Protein AF-A0A957L4A1-F1 (afdb_monomer_lite)

Secondary structure (DSSP, 8-state):
-PPPPP-EEEEES-S---TT-TTS-BTTB--SSPPPEEETS-TTTSEEE-GGGGG-SSSSSS-SSEEEEE--

Structure (mmCIF, N/CA/C/O backbone):
data_AF-A0A957L4A1-F1
#
_entry.id   AF-A0A957L4A1-F1
#
loop_
_atom_site.group_PDB
_atom_site.id
_atom_site.type_symbol
_atom_site.label_atom_id
_atom_site.label_alt_id
_atom_site.label_comp_id
_atom_site.label_asym_id
_atom_site.label_entity_id
_atom_site.label_seq_id
_atom_site.pdbx_PDB_ins_code
_atom_site.Cartn_x
_atom_site.Cartn_y
_atom_site.Cartn_z
_atom_site.occupancy
_atom_site.B_iso_or_equiv
_atom_site.auth_seq_id
_atom_site.auth_comp_id
_atom_site.auth_asym_id
_atom_site.auth_atom_id
_atom_site.pdbx_PDB_model_num
ATOM 1 N N . ALA A 1 1 ? -29.962 12.616 1.235 1.00 49.34 1 ALA A N 1
ATOM 2 C CA . ALA A 1 1 ? -29.433 11.364 1.806 1.00 49.34 1 ALA A CA 1
ATOM 3 C C . ALA A 1 1 ? -27.976 11.272 1.387 1.00 49.34 1 ALA A C 1
ATOM 5 O O . ALA A 1 1 ? -27.721 11.320 0.191 1.00 49.34 1 ALA A O 1
ATOM 6 N N . GLY A 1 2 ? -27.036 11.300 2.335 1.00 71.31 2 GLY A N 1
ATOM 7 C CA . GLY A 1 2 ? -25.614 11.161 2.012 1.00 71.31 2 GLY A CA 1
ATOM 8 C C . GLY A 1 2 ? -25.332 9.733 1.555 1.00 71.31 2 GLY A C 1
ATOM 9 O O . GLY A 1 2 ? -25.898 8.797 2.117 1.00 71.31 2 GLY A O 1
ATOM 10 N N . PHE A 1 3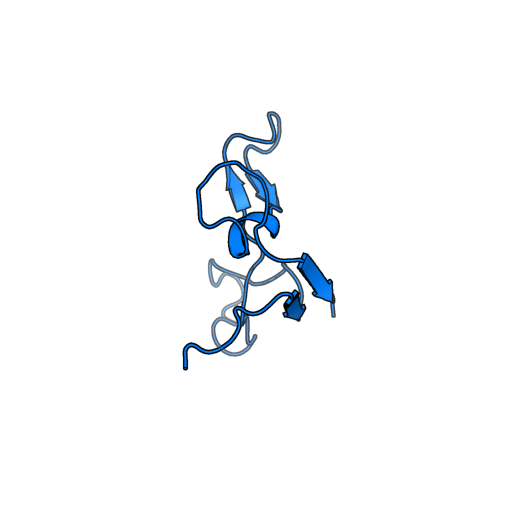 ? -24.518 9.570 0.515 1.00 75.81 3 PHE A N 1
ATOM 11 C CA . PHE A 1 3 ? -24.037 8.252 0.112 1.00 75.81 3 PHE A CA 1
ATOM 12 C C . PHE A 1 3 ? -23.248 7.620 1.268 1.00 75.81 3 PHE A C 1
ATOM 14 O O . PHE A 1 3 ? -22.562 8.327 2.007 1.00 75.81 3 PHE A O 1
ATOM 21 N N . ALA A 1 4 ? -23.365 6.302 1.439 1.00 86.25 4 ALA A N 1
ATOM 22 C CA . ALA A 1 4 ? -22.511 5.574 2.370 1.00 86.25 4 ALA A CA 1
ATOM 23 C C . ALA A 1 4 ? -21.050 5.673 1.905 1.00 86.25 4 ALA A C 1
ATOM 25 O O . ALA A 1 4 ? -20.780 5.584 0.704 1.00 86.25 4 ALA A O 1
ATOM 26 N N . ALA A 1 5 ? -20.125 5.869 2.846 1.00 88.38 5 ALA A N 1
ATOM 27 C CA . ALA A 1 5 ? -18.701 5.877 2.537 1.00 88.38 5 ALA A CA 1
ATOM 28 C C . ALA A 1 5 ? -18.261 4.486 2.033 1.00 88.38 5 ALA A C 1
ATOM 30 O O . ALA A 1 5 ? -18.755 3.474 2.545 1.00 88.38 5 ALA A O 1
ATOM 31 N N . PRO A 1 6 ? -17.355 4.407 1.042 1.00 92.00 6 PRO A N 1
ATOM 32 C CA . PRO A 1 6 ? -16.762 3.140 0.629 1.00 92.00 6 PRO A CA 1
ATOM 33 C C . PRO A 1 6 ? -16.053 2.450 1.802 1.00 92.00 6 PRO A C 1
ATOM 35 O O . PRO A 1 6 ? -15.506 3.114 2.676 1.00 92.00 6 PRO A O 1
ATOM 38 N N . SER A 1 7 ? -16.059 1.115 1.821 1.00 94.06 7 SER A N 1
ATOM 39 C CA . SER A 1 7 ? -15.395 0.322 2.875 1.00 94.06 7 SER A CA 1
ATOM 40 C C . SER A 1 7 ? -14.118 -0.375 2.403 1.00 94.06 7 SER A C 1
ATOM 42 O O . SER A 1 7 ? -13.364 -0.877 3.233 1.00 94.06 7 SER A O 1
ATOM 44 N N . TYR A 1 8 ? -13.891 -0.437 1.087 1.00 94.62 8 TYR A N 1
ATOM 45 C CA . TYR A 1 8 ? -12.806 -1.202 0.479 1.00 94.62 8 TYR A CA 1
ATOM 46 C C . TYR A 1 8 ? -12.078 -0.394 -0.594 1.00 94.62 8 TYR A C 1
ATOM 48 O O . TYR A 1 8 ? -12.712 0.249 -1.432 1.00 94.62 8 TYR A O 1
ATOM 56 N N . VAL A 1 9 ? -10.753 -0.514 -0.605 1.00 92.25 9 VAL A N 1
ATOM 57 C CA . VAL A 1 9 ? -9.854 -0.048 -1.661 1.00 92.25 9 VAL A CA 1
ATOM 58 C C . VAL A 1 9 ? -9.101 -1.257 -2.202 1.00 92.25 9 VAL A C 1
ATOM 60 O O . VAL A 1 9 ? -8.426 -1.971 -1.462 1.00 92.25 9 VAL A O 1
ATOM 63 N N . THR A 1 10 ? -9.208 -1.500 -3.505 1.00 90.81 10 THR A N 1
ATOM 64 C CA . THR A 1 10 ? -8.444 -2.550 -4.184 1.00 90.81 10 TH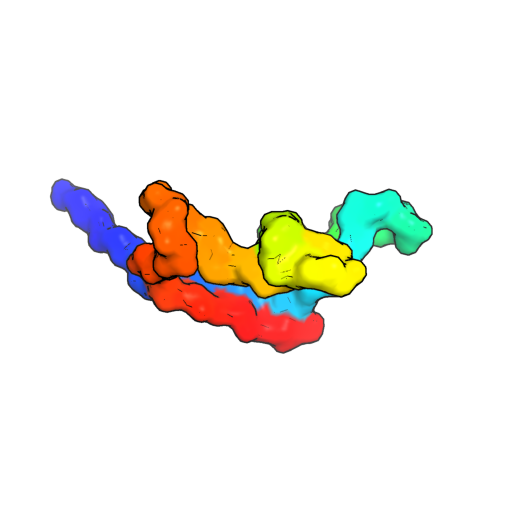R A CA 1
ATOM 65 C C . THR A 1 10 ? -7.509 -1.906 -5.189 1.00 90.81 10 THR A C 1
ATOM 67 O O . THR A 1 10 ? -7.956 -1.299 -6.160 1.00 90.81 10 THR A O 1
ATOM 70 N N . LEU A 1 11 ? -6.209 -2.043 -4.949 1.00 86.88 11 LEU A N 1
ATOM 71 C CA . LEU A 1 11 ? -5.166 -1.622 -5.874 1.00 86.88 11 LEU A CA 1
ATOM 72 C C . LEU A 1 11 ? -4.915 -2.763 -6.863 1.00 86.88 11 LEU A C 1
ATOM 74 O O . LEU A 1 11 ? -4.800 -3.920 -6.458 1.00 86.88 11 LEU A O 1
ATOM 78 N N . VAL A 1 12 ? -4.849 -2.454 -8.155 1.00 84.19 12 VAL A N 1
ATOM 79 C CA . VAL A 1 12 ? -4.636 -3.449 -9.214 1.00 84.19 12 VAL A CA 1
ATOM 80 C C . VAL A 1 12 ? -3.384 -3.073 -9.989 1.00 84.19 12 VAL A C 1
ATOM 82 O O . VAL A 1 12 ? -3.291 -1.956 -10.495 1.00 84.19 12 VAL A O 1
ATOM 85 N N . GLY A 1 13 ? -2.446 -4.016 -10.080 1.00 78.12 13 GLY A N 1
ATOM 86 C CA . GLY A 1 13 ? -1.178 -3.849 -10.786 1.00 78.12 13 GLY A CA 1
ATOM 87 C C . GLY A 1 13 ? 0.041 -3.825 -9.864 1.00 78.12 13 GLY A C 1
ATOM 88 O O . GLY A 1 13 ? -0.066 -3.734 -8.634 1.00 78.12 13 GLY A O 1
ATOM 89 N N . GLU A 1 14 ? 1.216 -3.928 -10.481 1.00 72.81 14 GLU A N 1
ATOM 90 C CA . GLU A 1 14 ? 2.498 -4.027 -9.790 1.00 72.81 14 GLU A CA 1
ATOM 91 C C . GLU A 1 14 ? 3.168 -2.687 -9.463 1.00 72.81 14 GLU A C 1
ATOM 93 O O . GLU A 1 14 ? 2.874 -1.631 -10.018 1.00 72.81 14 GLU A O 1
ATOM 98 N N . SER A 1 15 ? 4.116 -2.760 -8.527 1.00 71.25 15 SER A N 1
ATOM 99 C CA . SER A 1 15 ? 4.907 -1.630 -8.030 1.00 71.25 15 SER A CA 1
ATOM 100 C C . SER A 1 15 ? 6.087 -1.244 -8.934 1.00 71.25 15 SER A C 1
ATOM 102 O O . SER A 1 15 ? 6.912 -0.419 -8.544 1.00 71.25 15 SER A O 1
ATOM 104 N N . SER A 1 16 ? 6.229 -1.878 -10.095 1.00 72.00 16 SER A N 1
ATOM 105 C CA . SER A 1 16 ? 7.423 -1.823 -10.946 1.00 72.00 16 SER A CA 1
ATOM 106 C C . SER A 1 16 ? 7.438 -0.646 -11.925 1.00 72.00 16 SER A C 1
ATOM 108 O O . SER A 1 16 ? 8.320 -0.577 -12.780 1.00 72.00 16 SER A O 1
ATOM 110 N N . TYR A 1 17 ? 6.498 0.298 -11.800 1.00 74.06 17 TYR A N 1
ATOM 111 C CA . TYR A 1 17 ? 6.418 1.437 -12.708 1.00 74.06 17 TYR A CA 1
ATOM 112 C C . TYR A 1 17 ? 7.685 2.296 -12.693 1.00 74.06 17 TYR A C 1
ATOM 114 O O . TYR A 1 17 ? 8.199 2.687 -11.643 1.00 74.06 17 TYR A O 1
ATOM 122 N N . ASP A 1 18 ? 8.158 2.655 -13.881 1.00 73.75 18 ASP A N 1
ATOM 123 C CA . ASP A 1 18 ? 9.363 3.451 -14.057 1.00 73.75 18 ASP A CA 1
ATOM 124 C C . ASP A 1 18 ? 9.090 4.956 -13.929 1.00 73.75 18 ASP A C 1
ATOM 126 O O . ASP A 1 18 ? 9.037 5.711 -14.897 1.00 73.75 18 ASP A O 1
ATOM 130 N N . HIS A 1 19 ? 8.986 5.445 -12.696 1.00 72.69 19 HIS A N 1
ATOM 131 C CA . HIS A 1 19 ? 8.765 6.871 -12.425 1.00 72.69 19 HIS A CA 1
ATOM 132 C C . HIS A 1 19 ? 9.804 7.810 -13.061 1.00 72.69 19 HIS A C 1
ATOM 134 O O . HIS A 1 19 ? 9.510 8.983 -13.298 1.00 72.69 19 HIS A O 1
ATOM 140 N N . ARG A 1 20 ? 11.019 7.320 -13.328 1.00 77.62 20 ARG A N 1
ATOM 141 C CA . ARG A 1 20 ? 12.121 8.120 -13.878 1.00 77.62 20 ARG A CA 1
ATOM 142 C C . ARG A 1 20 ? 12.186 8.069 -15.403 1.00 77.62 20 ARG A C 1
ATOM 144 O O . ARG A 1 20 ? 13.021 8.767 -15.976 1.00 77.62 20 ARG A O 1
ATOM 151 N N . ASN A 1 21 ? 11.312 7.292 -16.046 1.00 77.81 21 ASN A N 1
ATOM 152 C CA . ASN A 1 21 ? 11.294 7.071 -17.488 1.00 77.81 21 ASN A CA 1
ATOM 153 C C . ASN A 1 21 ? 12.644 6.593 -18.057 1.00 77.81 21 ASN A C 1
ATOM 155 O O . ASN A 1 21 ? 13.012 6.951 -19.175 1.00 77.81 21 ASN A O 1
ATOM 159 N N . ILE A 1 22 ? 13.413 5.824 -17.288 1.00 83.12 22 ILE A N 1
ATOM 160 C CA . ILE A 1 22 ? 14.690 5.243 -17.721 1.00 83.12 22 ILE A CA 1
ATOM 161 C C . ILE A 1 22 ? 14.494 4.328 -18.938 1.00 83.12 22 ILE A C 1
ATOM 163 O O . ILE A 1 22 ? 15.338 4.294 -19.831 1.00 83.12 22 ILE A O 1
ATOM 167 N N . GLN A 1 23 ? 13.382 3.602 -18.985 1.00 80.50 23 GLN A N 1
ATOM 168 C CA . GLN A 1 23 ? 13.009 2.684 -20.055 1.00 80.50 23 GLN A CA 1
ATOM 169 C C . GLN A 1 23 ? 12.297 3.388 -21.219 1.00 80.50 23 GLN A C 1
ATOM 171 O O . GLN A 1 23 ? 12.125 2.787 -22.277 1.00 80.50 23 GLN A O 1
ATOM 176 N N . GLY A 1 24 ? 11.901 4.656 -21.061 1.00 80.94 24 GLY A N 1
ATOM 177 C CA . GLY A 1 24 ? 11.179 5.407 -22.092 1.00 80.94 24 GLY A CA 1
ATOM 178 C C . GLY A 1 24 ? 9.716 4.982 -22.283 1.00 80.94 24 GLY A C 1
ATOM 179 O O . GLY A 1 24 ? 9.120 5.338 -23.297 1.00 80.94 24 GLY A O 1
ATOM 180 N N . LEU A 1 25 ? 9.151 4.210 -21.347 1.00 74.19 25 LEU A N 1
ATOM 181 C CA . LEU A 1 25 ? 7.822 3.591 -21.448 1.00 74.19 25 LEU A CA 1
ATOM 182 C C . LEU A 1 25 ? 6.712 4.368 -20.723 1.00 74.19 25 LEU A C 1
ATOM 184 O O . LEU A 1 25 ? 5.569 3.904 -20.679 1.00 74.19 25 LEU A O 1
ATOM 188 N N . ASN A 1 26 ? 7.000 5.557 -20.179 1.00 73.00 26 ASN A N 1
ATOM 189 C CA . ASN A 1 26 ? 5.987 6.349 -19.480 1.00 73.00 26 ASN A CA 1
ATOM 190 C C . ASN A 1 26 ? 4.779 6.624 -20.387 1.00 73.00 26 ASN A C 1
ATOM 192 O O . ASN A 1 26 ? 4.899 7.261 -21.433 1.00 73.00 26 ASN A O 1
ATOM 196 N N . GLY A 1 27 ? 3.603 6.155 -19.962 1.00 61.97 27 GLY A N 1
ATOM 197 C CA . GLY A 1 27 ? 2.340 6.275 -20.699 1.00 61.97 27 GLY A CA 1
ATOM 198 C C . GLY A 1 27 ? 1.984 5.077 -21.587 1.00 61.97 27 GLY A C 1
ATOM 199 O O . GLY A 1 27 ? 0.833 4.984 -22.009 1.00 61.97 27 GLY A O 1
ATOM 200 N N . VAL A 1 28 ? 2.922 4.158 -21.840 1.00 63.69 28 VAL A N 1
ATOM 201 C CA . VAL A 1 28 ? 2.653 2.854 -22.478 1.00 63.69 28 VAL A CA 1
ATOM 202 C C . VAL A 1 28 ? 2.293 1.822 -21.409 1.00 63.69 28 VAL A C 1
ATOM 204 O O . VAL A 1 28 ? 1.323 1.079 -21.561 1.00 63.69 28 VAL A O 1
ATOM 207 N N . ASP A 1 29 ? 3.012 1.866 -20.286 1.00 62.84 29 ASP A N 1
ATOM 208 C CA . ASP A 1 29 ? 2.698 1.104 -19.084 1.00 62.84 29 ASP A CA 1
ATOM 209 C C . ASP A 1 29 ? 1.702 1.918 -18.254 1.00 62.84 29 ASP A C 1
ATOM 211 O O . ASP A 1 29 ? 2.033 2.937 -17.645 1.00 62.84 29 ASP A O 1
ATOM 215 N N . GLY A 1 30 ? 0.431 1.526 -18.305 1.00 56.28 30 GLY A N 1
ATOM 216 C CA . GLY A 1 30 ? -0.649 2.186 -17.580 1.00 56.28 30 GLY A CA 1
ATOM 217 C C . GLY A 1 30 ? -0.509 1.990 -16.074 1.00 56.28 30 GLY A C 1
ATOM 218 O O . GLY A 1 30 ? -1.167 1.128 -15.501 1.00 56.28 30 GLY A O 1
ATOM 219 N N . ASN A 1 31 ? 0.328 2.785 -15.414 1.00 60.59 31 ASN A N 1
ATOM 220 C CA . ASN A 1 31 ? 0.374 2.795 -13.961 1.00 60.59 31 ASN A CA 1
ATOM 221 C C . ASN A 1 31 ? -0.743 3.673 -13.409 1.00 60.59 31 ASN A C 1
ATOM 223 O O . ASN A 1 31 ? -0.655 4.900 -13.396 1.00 60.59 31 ASN A O 1
ATOM 227 N N . LEU A 1 32 ? -1.815 3.017 -12.976 1.00 61.38 32 LEU A N 1
ATOM 228 C CA . LEU A 1 32 ? -2.983 3.692 -12.427 1.00 61.38 32 LEU A CA 1
ATOM 229 C C . LEU A 1 32 ? -2.780 4.096 -10.962 1.00 61.38 32 LEU A C 1
ATOM 231 O O . LEU A 1 32 ? -3.338 5.111 -10.561 1.00 61.38 32 LEU A O 1
ATOM 235 N N . MET A 1 33 ? -1.981 3.346 -10.189 1.00 71.75 33 MET A N 1
ATOM 236 C CA . MET A 1 33 ? -1.638 3.649 -8.793 1.00 71.75 33 MET A CA 1
ATOM 237 C C . MET A 1 33 ? -0.301 2.980 -8.403 1.00 71.75 33 MET A C 1
ATOM 239 O O . MET A 1 33 ? -0.294 1.786 -8.062 1.00 71.75 33 MET A O 1
ATOM 243 N N . PRO A 1 34 ? 0.826 3.721 -8.414 1.00 72.25 34 PRO A N 1
ATOM 244 C CA . PRO A 1 34 ? 2.094 3.201 -7.909 1.00 72.25 34 PRO A CA 1
ATOM 245 C C . PRO A 1 34 ? 1.978 2.827 -6.431 1.00 72.25 34 PRO A C 1
ATOM 247 O O . PRO A 1 34 ? 1.040 3.230 -5.755 1.00 72.25 34 PRO A O 1
ATOM 250 N N . THR A 1 35 ? 2.909 2.037 -5.911 1.00 77.31 35 THR A N 1
ATOM 251 C CA . THR A 1 35 ? 2.992 1.815 -4.461 1.00 77.31 35 THR A CA 1
ATOM 252 C C . THR A 1 35 ? 3.458 3.091 -3.781 1.00 77.31 35 THR A C 1
ATOM 254 O O . THR A 1 35 ? 4.415 3.722 -4.235 1.00 77.31 35 THR A O 1
ATOM 257 N N . TYR A 1 36 ? 2.816 3.461 -2.676 1.00 81.31 36 TYR A N 1
ATOM 258 C CA . TYR A 1 36 ? 3.271 4.599 -1.889 1.00 81.31 36 TYR A CA 1
ATOM 259 C C . TYR A 1 36 ? 4.593 4.244 -1.199 1.00 81.31 36 TYR A C 1
ATOM 261 O O . TYR A 1 36 ? 4.658 3.267 -0.453 1.00 81.31 36 TYR A O 1
ATOM 269 N N . LEU A 1 37 ? 5.649 5.022 -1.440 1.00 84.19 37 LEU A N 1
ATOM 270 C CA . LEU A 1 37 ? 6.934 4.862 -0.760 1.00 84.19 37 LEU A CA 1
ATOM 271 C C . LEU A 1 37 ? 7.006 5.818 0.427 1.00 84.19 37 LEU A C 1
ATOM 273 O O . LEU A 1 37 ? 7.037 7.038 0.263 1.00 84.19 37 LEU A O 1
ATOM 277 N N . LYS A 1 38 ? 7.028 5.263 1.639 1.00 85.56 38 LYS A N 1
ATOM 278 C CA . LYS A 1 38 ? 7.142 6.041 2.869 1.00 85.56 38 LYS A CA 1
ATOM 279 C C . LYS A 1 38 ? 8.597 6.146 3.299 1.00 85.56 38 LYS A C 1
ATOM 281 O O . LYS A 1 38 ? 9.241 5.138 3.587 1.00 85.56 38 LYS A O 1
ATOM 286 N N . SER A 1 39 ? 9.089 7.378 3.367 1.00 85.00 39 SER A N 1
ATOM 287 C CA . SER A 1 39 ? 10.448 7.695 3.804 1.00 85.00 39 SER A CA 1
ATOM 288 C C . SER A 1 39 ? 10.592 7.699 5.329 1.00 85.00 39 SER A C 1
ATOM 290 O O . SER A 1 39 ? 9.637 7.973 6.057 1.00 85.00 39 SER A O 1
ATOM 292 N N . GLY A 1 40 ? 11.798 7.403 5.811 1.00 82.88 40 GLY A N 1
ATOM 293 C CA . GLY A 1 40 ? 12.170 7.417 7.226 1.00 82.88 40 GLY A CA 1
ATOM 294 C C . GLY A 1 40 ? 11.664 6.221 8.035 1.00 82.88 40 GLY A C 1
ATOM 295 O O . GLY A 1 40 ? 11.784 6.234 9.257 1.00 82.88 40 GLY A O 1
ATOM 296 N N . VAL A 1 41 ? 11.094 5.207 7.377 1.00 80.00 41 VAL A N 1
ATOM 297 C CA . VAL A 1 41 ? 10.585 3.990 8.035 1.00 80.00 41 VAL A CA 1
ATOM 298 C C . VAL A 1 41 ? 11.653 2.905 8.089 1.00 80.00 41 VAL A C 1
ATOM 300 O O . VAL A 1 41 ? 11.833 2.265 9.122 1.00 80.00 41 VAL A O 1
ATOM 303 N N . ASP A 1 42 ? 12.377 2.706 6.988 1.00 79.81 42 ASP A N 1
ATOM 304 C CA . ASP A 1 42 ? 13.464 1.738 6.915 1.00 79.81 42 ASP A CA 1
ATOM 305 C C . ASP A 1 42 ? 14.805 2.438 7.169 1.00 79.81 42 ASP A C 1
ATOM 307 O O . ASP A 1 42 ? 15.174 3.385 6.475 1.00 79.81 42 ASP A O 1
ATOM 311 N N . SER A 1 43 ? 15.541 1.984 8.182 1.00 82.44 43 SER A N 1
ATOM 312 C CA . SE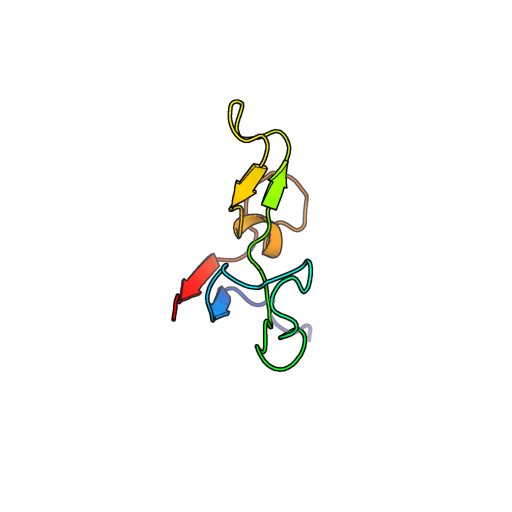R A 1 43 ? 16.812 2.589 8.594 1.00 82.44 43 SER A CA 1
ATOM 313 C C . SER A 1 43 ? 17.995 2.251 7.681 1.00 82.44 43 SER A C 1
ATOM 315 O O . SER A 1 43 ? 19.051 2.870 7.809 1.00 82.44 43 SER A O 1
ATOM 317 N N . LEU A 1 44 ? 17.838 1.288 6.771 1.00 84.50 44 LEU A N 1
ATOM 318 C CA . LEU A 1 44 ? 18.858 0.829 5.835 1.00 84.50 44 LEU A CA 1
ATOM 319 C C . LEU A 1 44 ? 18.642 1.394 4.424 1.00 84.50 44 LEU A C 1
ATOM 321 O O . LEU A 1 44 ? 19.580 1.926 3.834 1.00 84.50 44 LEU A O 1
ATOM 325 N N . ILE A 1 45 ? 17.426 1.271 3.884 1.00 82.19 45 ILE A N 1
ATOM 326 C CA . ILE A 1 45 ? 17.061 1.692 2.515 1.00 82.19 45 ILE A CA 1
ATOM 327 C C . ILE A 1 45 ? 16.340 3.046 2.477 1.00 82.19 45 ILE A C 1
ATOM 329 O O . ILE A 1 45 ? 16.185 3.622 1.403 1.00 82.19 45 ILE A O 1
ATOM 333 N N . GLY A 1 46 ? 15.943 3.593 3.629 1.00 84.44 46 GLY A N 1
ATOM 334 C CA . GLY A 1 46 ? 15.321 4.913 3.759 1.00 84.44 46 GLY A CA 1
ATOM 335 C C . GLY A 1 46 ? 13.824 4.921 3.462 1.00 84.44 46 GLY A C 1
ATOM 336 O O . GLY A 1 46 ? 13.068 5.563 4.188 1.00 84.44 46 GLY A O 1
ATOM 337 N N . GLU A 1 47 ? 13.379 4.197 2.437 1.00 82.12 47 GLU A N 1
ATOM 338 C CA . GLU A 1 47 ? 11.981 4.142 2.004 1.00 82.12 47 GLU A CA 1
ATOM 339 C C . GLU A 1 47 ? 11.436 2.713 2.024 1.00 82.12 47 GLU A C 1
ATOM 341 O O . GLU A 1 47 ? 12.166 1.752 1.781 1.00 82.12 47 GLU A O 1
ATOM 346 N N . THR A 1 48 ? 10.138 2.572 2.293 1.00 83.94 48 THR A N 1
ATOM 347 C CA . THR A 1 48 ? 9.442 1.282 2.221 1.00 83.94 48 THR A CA 1
ATOM 348 C C . THR A 1 48 ? 8.053 1.417 1.610 1.00 83.94 48 THR A C 1
ATOM 350 O O . THR A 1 48 ? 7.447 2.488 1.652 1.00 83.94 48 THR A O 1
ATOM 353 N N . ALA A 1 49 ? 7.542 0.325 1.048 1.00 84.00 49 ALA A N 1
ATOM 354 C CA . ALA A 1 49 ? 6.187 0.249 0.518 1.00 84.00 49 ALA A CA 1
ATOM 355 C C . ALA A 1 49 ? 5.139 0.396 1.637 1.00 84.00 49 ALA A C 1
ATOM 357 O O . ALA A 1 49 ? 5.207 -0.303 2.647 1.00 84.00 49 ALA A O 1
ATOM 358 N N . ALA A 1 50 ? 4.156 1.277 1.441 1.00 88.06 50 ALA A N 1
ATOM 359 C CA . ALA A 1 50 ? 3.142 1.626 2.434 1.00 88.06 50 ALA A CA 1
ATOM 360 C C . ALA A 1 50 ? 1.780 1.944 1.784 1.00 88.06 50 ALA A C 1
ATOM 362 O O . ALA A 1 50 ? 1.276 3.062 1.866 1.00 88.06 50 ALA A O 1
ATOM 363 N N . ASP A 1 51 ? 1.161 0.952 1.133 1.00 89.50 51 ASP A N 1
ATOM 364 C CA . ASP A 1 51 ? -0.154 1.115 0.485 1.00 89.50 51 ASP A CA 1
ATOM 365 C C . ASP A 1 51 ? -1.265 1.553 1.464 1.00 89.50 51 ASP A C 1
ATOM 367 O O . ASP A 1 51 ? -2.249 2.149 1.034 1.00 89.50 51 ASP A O 1
ATOM 371 N N . ASN A 1 52 ? -1.107 1.317 2.773 1.00 91.25 52 ASN A N 1
ATOM 372 C CA . ASN A 1 52 ? -2.036 1.795 3.802 1.00 91.25 52 ASN A CA 1
ATOM 373 C C . ASN A 1 52 ? -2.223 3.320 3.783 1.00 91.25 52 ASN A C 1
ATOM 375 O O . ASN A 1 52 ? -3.301 3.791 4.131 1.00 91.25 52 ASN A O 1
ATOM 379 N N . GLU A 1 53 ? -1.231 4.082 3.314 1.00 90.81 53 GLU A N 1
ATOM 380 C CA . GLU A 1 53 ? -1.323 5.542 3.214 1.00 90.81 53 GLU A CA 1
ATOM 381 C C . GLU A 1 53 ? -2.396 6.018 2.222 1.00 90.81 53 GLU A C 1
ATOM 383 O O . GLU A 1 53 ? -2.918 7.118 2.368 1.00 90.81 53 GLU A O 1
ATOM 388 N N . TYR A 1 54 ? -2.808 5.193 1.251 1.00 90.50 54 TYR A N 1
ATOM 389 C CA . TYR A 1 54 ? -3.923 5.536 0.354 1.00 90.50 54 TYR A CA 1
ATOM 390 C C . TYR A 1 54 ? -5.291 5.530 1.043 1.00 90.50 54 TYR A C 1
ATOM 392 O O . TYR A 1 54 ? -6.253 6.074 0.499 1.00 90.50 54 TYR A O 1
ATOM 400 N N . ALA A 1 55 ? -5.385 4.892 2.208 1.00 93.38 55 ALA A N 1
ATOM 401 C CA . ALA A 1 55 ? -6.599 4.796 3.005 1.00 93.38 55 ALA A CA 1
ATOM 402 C C . ALA A 1 55 ? -6.470 5.486 4.373 1.00 93.38 55 ALA A C 1
ATOM 404 O O . ALA A 1 55 ? -7.392 5.363 5.166 1.00 93.38 55 ALA A O 1
ATOM 405 N N . ASN A 1 56 ? -5.361 6.184 4.636 1.00 93.50 56 ASN A N 1
ATOM 406 C CA . ASN A 1 56 ? -5.110 6.945 5.859 1.00 93.50 56 ASN A CA 1
ATOM 407 C C . ASN A 1 56 ? -5.495 8.414 5.631 1.00 93.50 56 ASN A C 1
ATOM 409 O O . ASN A 1 56 ? -4.811 9.157 4.923 1.00 93.50 56 ASN A O 1
ATOM 413 N N . PHE A 1 57 ? -6.624 8.828 6.186 1.00 92.25 57 PHE A N 1
ATOM 414 C CA . PHE A 1 57 ? -7.250 10.127 5.958 1.00 92.25 57 PHE A CA 1
ATOM 415 C C . PHE A 1 57 ? -7.059 11.101 7.111 1.00 92.25 57 PHE A C 1
ATOM 417 O O . PHE A 1 57 ? -7.227 12.307 6.908 1.00 92.25 57 PHE A O 1
ATOM 424 N N . ASP A 1 58 ? -6.689 10.614 8.293 1.00 94.44 58 ASP A N 1
ATOM 425 C CA . ASP A 1 58 ? -6.461 11.440 9.480 1.00 94.44 58 ASP A CA 1
ATOM 426 C C . ASP A 1 58 ? -4.989 11.505 9.929 1.00 94.44 58 ASP A C 1
ATOM 428 O O . ASP A 1 58 ? -4.649 12.276 10.828 1.00 94.44 58 ASP A O 1
ATOM 432 N N . SER A 1 59 ? -4.097 10.808 9.216 1.00 89.88 59 SER A N 1
ATOM 433 C CA . SER A 1 59 ? -2.652 10.756 9.467 1.00 89.88 59 SER A CA 1
ATOM 434 C C . SER A 1 59 ? -2.246 10.043 10.766 1.00 89.88 59 SER A C 1
ATOM 436 O O . SER A 1 59 ? -1.145 10.296 11.265 1.00 89.88 59 SER A O 1
ATOM 438 N N . ASP A 1 60 ? -3.064 9.131 11.297 1.00 92.94 60 ASP A N 1
ATOM 439 C CA . ASP A 1 60 ? -2.756 8.367 12.516 1.00 92.94 60 ASP A CA 1
ATOM 440 C C . ASP A 1 60 ? -1.962 7.060 12.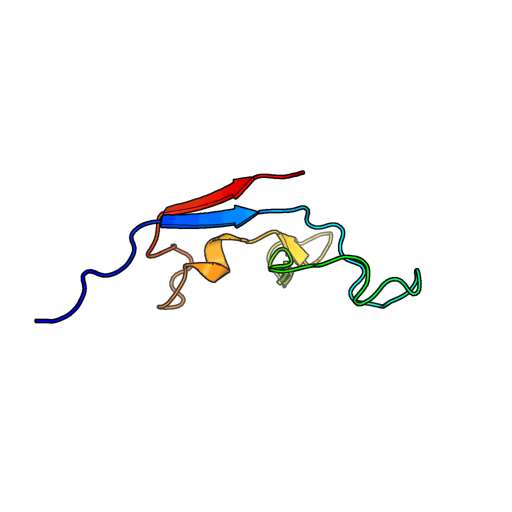280 1.00 92.94 60 ASP A C 1
ATOM 442 O O . ASP A 1 60 ? -1.563 6.393 13.239 1.00 92.94 60 ASP A O 1
ATOM 446 N N . LEU A 1 61 ? -1.647 6.760 11.010 1.00 88.62 61 LEU A N 1
ATOM 447 C CA . LEU A 1 61 ? -0.958 5.560 10.497 1.00 88.62 61 LEU A CA 1
ATOM 448 C C . LEU A 1 61 ? -1.854 4.327 10.305 1.00 88.62 61 LEU A C 1
ATOM 450 O O . LEU A 1 61 ? -1.368 3.298 9.815 1.00 88.62 61 LEU A O 1
ATOM 454 N N . LEU A 1 62 ? -3.133 4.413 10.651 1.00 92.88 62 LEU A N 1
ATOM 455 C CA . LEU A 1 62 ? -4.133 3.386 10.424 1.00 92.88 62 LEU A CA 1
ATOM 456 C C . LEU A 1 62 ? -4.976 3.741 9.189 1.00 92.88 62 LEU A C 1
ATOM 458 O O . LEU A 1 62 ? -5.138 4.904 8.844 1.00 92.88 62 LEU A O 1
ATOM 462 N N . PRO A 1 63 ? -5.449 2.734 8.440 1.00 94.38 63 PRO A N 1
ATOM 463 C CA . PRO A 1 63 ? -6.337 2.979 7.316 1.00 94.38 63 PRO A CA 1
ATOM 464 C C . PRO A 1 63 ? -7.813 3.000 7.754 1.00 94.38 63 PRO A C 1
ATOM 466 O O . PRO A 1 63 ? -8.291 2.066 8.402 1.00 94.38 63 PRO A O 1
ATOM 469 N N . GLU A 1 64 ? -8.573 3.987 7.276 1.00 95.75 64 GLU A N 1
ATOM 470 C CA . GLU A 1 64 ? -10.027 4.123 7.486 1.00 95.75 64 GLU A CA 1
ATOM 471 C C . GLU A 1 64 ? -10.846 3.176 6.597 1.00 95.75 64 GLU A C 1
ATOM 473 O O . GLU A 1 64 ? -12.053 3.003 6.789 1.00 95.75 64 GLU A O 1
ATOM 478 N N . MET A 1 65 ? -10.204 2.561 5.603 1.00 94.81 65 MET A N 1
ATOM 479 C CA . MET A 1 65 ? -10.806 1.575 4.710 1.00 94.81 65 MET A CA 1
ATOM 480 C C . MET A 1 65 ? -9.977 0.297 4.654 1.00 94.81 65 MET A C 1
ATOM 482 O O . MET A 1 65 ? -8.750 0.317 4.735 1.00 94.81 65 MET A O 1
ATOM 486 N N . HIS A 1 66 ? -10.642 -0.832 4.414 1.00 95.19 66 HIS A N 1
ATOM 487 C CA . HIS A 1 66 ? -9.945 -2.075 4.116 1.00 95.19 66 HIS A CA 1
ATOM 488 C C . HIS A 1 66 ? -9.219 -1.944 2.779 1.00 95.19 66 HIS A C 1
ATOM 490 O O . HIS A 1 66 ? -9.852 -1.775 1.739 1.00 95.19 66 HIS A O 1
ATOM 496 N N . ILE A 1 67 ? -7.896 -2.041 2.798 1.00 93.50 67 ILE A N 1
ATOM 497 C CA . ILE A 1 67 ? -7.065 -1.860 1.612 1.00 93.50 67 ILE A CA 1
ATOM 498 C C . ILE A 1 67 ? -6.224 -3.100 1.324 1.00 93.50 67 ILE A C 1
ATOM 500 O O . ILE A 1 67 ? -5.730 -3.761 2.237 1.00 93.50 67 ILE A O 1
ATOM 504 N N . GLY A 1 68 ? -6.071 -3.423 0.041 1.00 90.31 68 GLY A N 1
ATOM 505 C CA . GLY A 1 68 ? -5.202 -4.498 -0.426 1.00 90.31 68 GLY A CA 1
ATOM 506 C C . GLY A 1 68 ? -4.843 -4.353 -1.903 1.00 90.31 68 GLY A C 1
ATOM 507 O O . GLY A 1 68 ? -5.533 -3.658 -2.654 1.00 90.31 68 GLY A O 1
ATOM 508 N N . ARG A 1 69 ? -3.764 -5.024 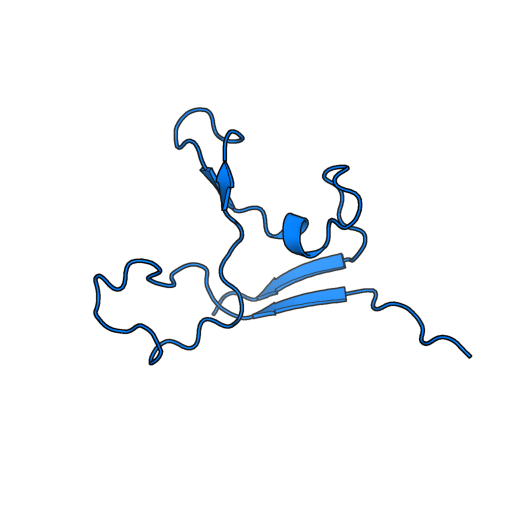-2.318 1.00 88.69 69 ARG A N 1
ATOM 509 C CA . ARG A 1 69 ? -3.264 -5.018 -3.699 1.00 88.69 69 ARG A CA 1
ATOM 510 C C . ARG A 1 69 ? -3.373 -6.400 -4.337 1.00 88.69 69 ARG A C 1
ATOM 512 O O . ARG A 1 69 ? -3.005 -7.399 -3.724 1.00 88.69 69 ARG A O 1
ATOM 519 N N . LEU A 1 70 ? -3.842 -6.435 -5.582 1.00 87.38 70 LEU A N 1
ATOM 520 C CA . LEU A 1 70 ? -3.768 -7.583 -6.482 1.00 87.38 70 LEU A CA 1
ATOM 521 C C . LEU A 1 70 ? -2.583 -7.373 -7.448 1.00 87.38 70 LEU A C 1
ATOM 523 O O . LEU A 1 70 ? -2.716 -6.573 -8.381 1.00 87.38 70 LEU A O 1
ATOM 527 N N . PRO A 1 71 ? -1.424 -8.022 -7.215 1.00 80.88 71 PRO A N 1
ATOM 528 C CA . PRO A 1 71 ? -0.270 -7.930 -8.111 1.00 80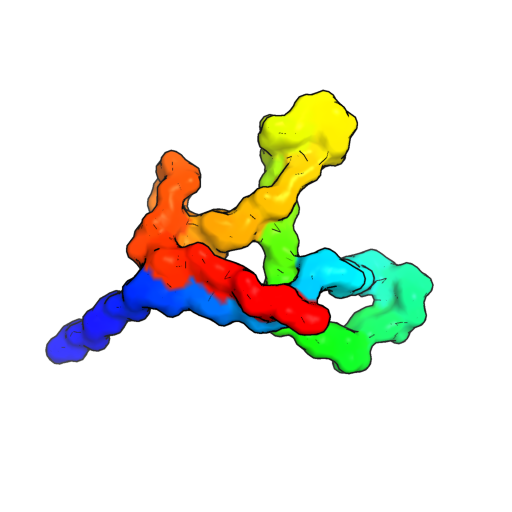.88 71 PRO A CA 1
ATOM 529 C C . PRO A 1 71 ? -0.519 -8.716 -9.410 1.00 80.88 71 PRO A C 1
ATOM 531 O O . PRO A 1 71 ? -1.243 -9.717 -9.389 1.00 80.88 71 PRO A O 1
ATOM 534 N N . ALA A 1 72 ? 0.052 -8.252 -10.526 1.00 69.12 72 ALA A N 1
ATOM 535 C CA . ALA A 1 72 ? -0.140 -8.800 -11.871 1.00 69.12 72 ALA A CA 1
ATOM 536 C C . ALA A 1 72 ? 1.112 -8.648 -12.741 1.00 69.12 72 ALA A C 1
ATOM 538 O O . ALA A 1 72 ? 1.696 -7.542 -12.704 1.00 69.12 72 ALA A O 1
#

Foldseek 3Di:
DDDDDDAEDEAEEDQPDDPPCPVVCVPVPPPPDHFDWDAPPDPPPRTDGQNQVVQDDPPPSGGPHHYDYDYD

pLDDT: mean 81.89, std 10.44, range [49.34, 95.75]

Sequence (72 aa):
AGFAAPSYVTLVGESSYDHRNIQGLNGVDGNLMPTYLKSGVDSLIGETAADNEYANFDSDLLPEMHIGRLPA

Radius of gyration: 14.78 Å; chains: 1; bounding box: 48×20×35 Å